Protein AF-A0A2J6TL09-F1 (afdb_monomer_lite)
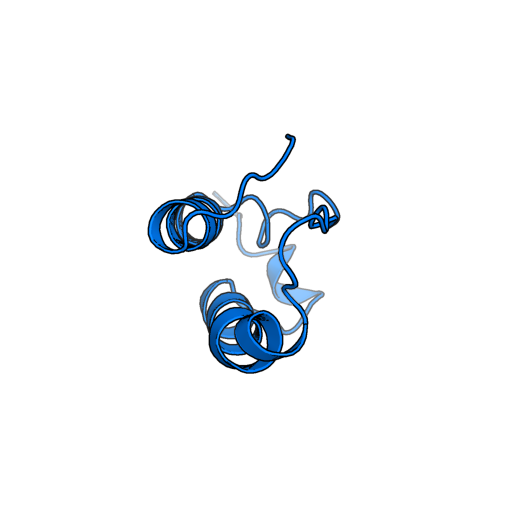
Structure (mmCIF, N/CA/C/O backbone):
data_AF-A0A2J6TL09-F1
#
_entry.id   AF-A0A2J6TL09-F1
#
loop_
_atom_site.group_PDB
_atom_site.id
_atom_site.type_symbol
_atom_site.label_atom_id
_atom_site.label_alt_id
_atom_site.label_comp_id
_atom_site.label_asym_id
_atom_site.label_entity_id
_atom_site.label_seq_id
_atom_site.pdbx_PDB_ins_code
_atom_site.Cartn_x
_atom_site.Cartn_y
_atom_site.Cartn_z
_atom_site.occupancy
_atom_site.B_iso_or_equiv
_atom_site.auth_seq_id
_atom_site.auth_comp_id
_atom_site.auth_asym_id
_atom_site.auth_atom_id
_atom_site.pdbx_PDB_model_num
ATOM 1 N N . MET A 1 1 ? -12.412 14.780 1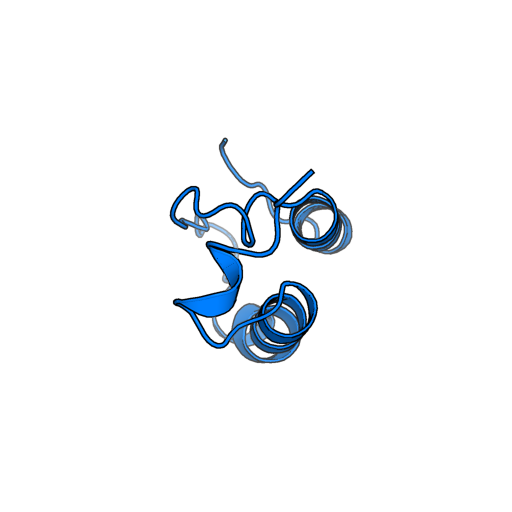7.660 1.00 46.97 1 MET A N 1
ATOM 2 C CA . MET A 1 1 ? -13.027 14.077 16.512 1.00 46.97 1 MET A CA 1
ATOM 3 C C . MET A 1 1 ? -12.956 15.004 15.303 1.00 46.97 1 MET A C 1
ATOM 5 O O . MET A 1 1 ? -13.969 15.520 14.877 1.00 46.97 1 MET A O 1
ATOM 9 N N . ASP A 1 2 ? -11.754 15.258 14.778 1.00 46.00 2 ASP A N 1
ATOM 10 C CA . ASP A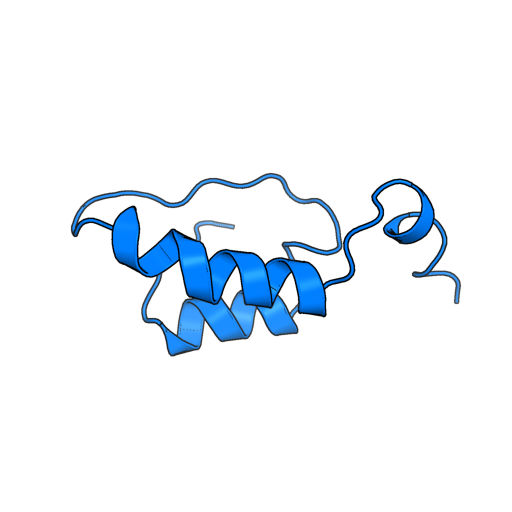 1 2 ? -11.593 16.070 13.560 1.00 46.00 2 ASP A CA 1
ATOM 11 C C . ASP A 1 2 ? -10.398 15.560 12.744 1.00 46.00 2 ASP A C 1
ATOM 13 O O . ASP A 1 2 ? -9.384 16.220 12.549 1.00 46.00 2 ASP A O 1
ATOM 17 N N . ARG A 1 3 ? -10.502 14.305 12.284 1.00 52.06 3 ARG A N 1
ATOM 18 C CA . ARG A 1 3 ? -9.530 13.700 11.349 1.00 52.06 3 ARG A CA 1
ATOM 19 C C . ARG A 1 3 ? -9.651 14.260 9.922 1.00 52.06 3 ARG A C 1
ATOM 21 O O . ARG A 1 3 ? -8.868 13.891 9.058 1.00 52.06 3 ARG A O 1
ATOM 28 N N . ASN A 1 4 ? -10.619 15.146 9.676 1.00 53.25 4 ASN A N 1
ATOM 29 C CA . ASN A 1 4 ? -10.946 15.667 8.348 1.00 53.25 4 ASN A CA 1
ATOM 30 C C . ASN A 1 4 ? -10.275 17.008 8.014 1.00 53.25 4 ASN A C 1
ATOM 32 O O . ASN A 1 4 ? -10.441 17.493 6.896 1.00 53.25 4 ASN A O 1
ATOM 36 N N . PHE A 1 5 ? -9.535 17.623 8.942 1.00 47.88 5 PHE A N 1
ATOM 37 C CA . PHE A 1 5 ? -8.942 18.940 8.688 1.00 47.88 5 PHE A CA 1
ATOM 38 C C . PHE A 1 5 ? -7.697 18.857 7.790 1.00 47.88 5 PHE A C 1
ATOM 40 O O . PHE A 1 5 ? -7.536 19.663 6.877 1.00 47.88 5 PHE A O 1
ATOM 47 N N . GLU A 1 6 ? -6.862 17.831 7.976 1.00 50.72 6 GLU A N 1
ATOM 48 C CA . GLU A 1 6 ? -5.631 17.648 7.189 1.00 50.72 6 GLU A CA 1
ATOM 49 C C . GLU A 1 6 ? -5.895 17.053 5.797 1.00 50.72 6 GLU A C 1
ATOM 51 O O . GLU A 1 6 ? -5.279 17.470 4.819 1.00 50.72 6 GLU A O 1
ATOM 56 N N . ALA A 1 7 ? -6.914 16.192 5.664 1.00 50.88 7 ALA A N 1
ATOM 57 C CA . ALA A 1 7 ? -7.392 15.687 4.371 1.00 50.88 7 ALA A CA 1
ATOM 58 C C . ALA A 1 7 ? -7.988 16.785 3.465 1.00 50.88 7 ALA A C 1
ATOM 60 O O . ALA A 1 7 ? -8.255 16.548 2.293 1.00 50.88 7 ALA A O 1
ATOM 61 N N . LYS A 1 8 ? -8.222 17.991 3.999 1.00 47.69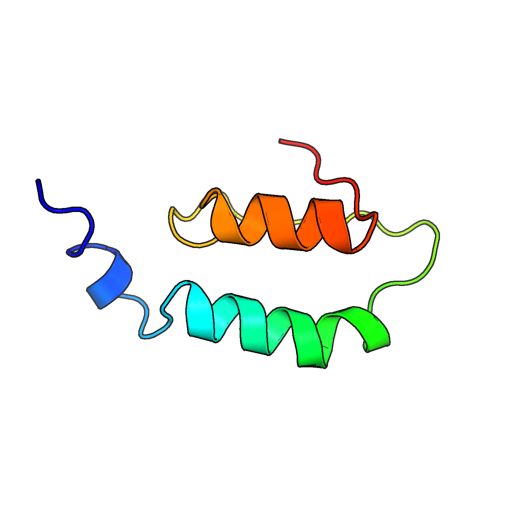 8 LYS A N 1
ATOM 62 C CA . LYS A 1 8 ? -8.753 19.137 3.250 1.00 47.69 8 LYS A CA 1
ATOM 63 C C . LYS A 1 8 ? -7.661 19.982 2.582 1.00 47.69 8 LYS A C 1
ATOM 65 O O . LYS A 1 8 ? -7.986 20.780 1.709 1.00 47.69 8 LYS A O 1
ATOM 70 N N . LYS A 1 9 ? -6.390 19.831 2.984 1.00 51.53 9 LYS A N 1
ATOM 71 C CA . LYS A 1 9 ? -5.245 20.558 2.396 1.00 51.53 9 LYS A CA 1
ATOM 72 C C . LYS A 1 9 ? -4.634 19.846 1.190 1.00 51.53 9 LYS A C 1
ATOM 74 O O . LYS A 1 9 ? -4.110 20.511 0.304 1.00 51.53 9 LYS A O 1
ATOM 79 N N . CYS A 1 10 ? -4.764 18.526 1.126 1.00 52.69 10 CYS A N 1
ATOM 80 C CA . CYS A 1 10 ? -4.414 17.725 -0.038 1.00 52.69 10 CYS A CA 1
ATOM 81 C C . CYS A 1 10 ? -5.715 17.143 -0.582 1.00 52.69 10 CYS A C 1
ATOM 83 O O . CYS A 1 10 ? -6.344 16.355 0.109 1.00 52.69 10 CYS A O 1
ATOM 85 N N . SER A 1 11 ? -6.138 17.497 -1.797 1.00 64.69 11 SER A N 1
ATOM 86 C CA . SER A 1 11 ? -7.393 17.035 -2.429 1.00 64.69 11 SER A CA 1
ATOM 87 C C . SER A 1 11 ? -7.507 15.510 -2.643 1.00 64.69 11 SER A C 1
ATOM 89 O O . SER A 1 11 ? -8.373 15.047 -3.383 1.00 64.69 11 SER A O 1
ATOM 91 N N . TYR A 1 12 ? -6.635 14.719 -2.020 1.00 68.38 12 TYR A N 1
ATOM 92 C CA . TYR A 1 12 ? -6.574 13.274 -2.098 1.00 68.38 12 TYR A CA 1
ATOM 93 C C . TYR A 1 12 ? -7.155 12.650 -0.827 1.00 68.38 12 TYR A C 1
ATOM 95 O O . TYR A 1 12 ? -6.618 12.752 0.272 1.00 68.38 12 TYR A O 1
ATOM 103 N N . SER A 1 13 ? -8.265 11.945 -1.000 1.00 84.44 13 SER A N 1
ATOM 104 C CA . SER A 1 13 ? -8.765 10.975 -0.028 1.00 84.44 13 SER A CA 1
ATOM 105 C C . SER A 1 13 ? -7.906 9.701 -0.009 1.00 84.44 13 SER A C 1
ATOM 107 O O . SER A 1 13 ? -7.249 9.365 -0.997 1.00 84.44 13 SER A O 1
ATOM 109 N N . ILE A 1 14 ? -8.014 8.913 1.065 1.00 85.88 14 ILE A N 1
ATOM 110 C CA . ILE A 1 14 ? -7.425 7.562 1.153 1.00 85.88 14 ILE A CA 1
ATOM 111 C C . ILE A 1 14 ? -7.829 6.695 -0.055 1.00 85.88 14 ILE A C 1
ATOM 113 O O . ILE A 1 14 ? -7.009 5.989 -0.628 1.00 85.88 14 ILE A O 1
ATOM 117 N N . ASN A 1 15 ? -9.092 6.776 -0.488 1.00 85.88 15 ASN A N 1
ATOM 118 C CA . ASN A 1 15 ? -9.581 5.988 -1.623 1.00 85.88 15 ASN A CA 1
ATOM 119 C C . ASN A 1 15 ? -8.972 6.433 -2.955 1.00 85.88 15 ASN A C 1
ATOM 121 O O . ASN A 1 15 ? -8.711 5.599 -3.813 1.00 85.88 15 ASN A O 1
ATOM 125 N N . SER A 1 16 ? -8.770 7.738 -3.151 1.00 85.69 16 SER A N 1
ATOM 126 C CA . SER A 1 16 ? -8.081 8.228 -4.349 1.00 85.69 16 SER A CA 1
ATOM 127 C C . SER A 1 16 ? -6.606 7.852 -4.342 1.00 85.69 16 SER A C 1
ATOM 129 O O . SER A 1 16 ? -6.078 7.570 -5.406 1.00 85.69 16 SER A O 1
ATOM 131 N N . TYR A 1 17 ? -5.966 7.784 -3.172 1.00 87.00 17 TYR A N 1
ATOM 132 C CA . TYR A 1 17 ? -4.589 7.312 -3.064 1.00 87.00 17 TYR A CA 1
ATOM 133 C C . TYR A 1 17 ? -4.458 5.828 -3.435 1.00 87.00 17 TYR A C 1
ATOM 135 O O . TYR A 1 17 ? -3.638 5.484 -4.276 1.00 87.00 17 TYR A O 1
ATOM 143 N N . ILE A 1 18 ? -5.342 4.965 -2.921 1.00 88.62 18 ILE A N 1
ATOM 144 C CA . ILE A 1 18 ? -5.373 3.540 -3.300 1.00 88.62 18 ILE A CA 1
ATOM 145 C C . ILE A 1 18 ? -5.573 3.364 -4.810 1.00 88.62 18 ILE A C 1
ATOM 147 O O . ILE A 1 18 ? -4.853 2.597 -5.430 1.00 88.62 18 ILE A O 1
ATOM 151 N N . LYS A 1 19 ? -6.475 4.136 -5.433 1.00 89.44 19 LYS A N 1
ATOM 152 C CA . LYS A 1 19 ? -6.655 4.096 -6.896 1.00 89.44 19 LYS A CA 1
ATOM 153 C C . LYS A 1 19 ? -5.384 4.458 -7.664 1.00 89.44 19 LYS A C 1
ATOM 155 O O . LYS A 1 19 ? -5.163 3.943 -8.752 1.00 89.44 19 LYS A O 1
ATOM 160 N N . VAL A 1 20 ? -4.586 5.382 -7.133 1.00 87.44 20 VAL A N 1
ATOM 161 C CA . VAL A 1 20 ? -3.297 5.744 -7.730 1.00 87.44 20 VAL A CA 1
ATOM 162 C C . VAL A 1 20 ? -2.312 4.586 -7.583 1.00 87.44 20 VAL A C 1
ATOM 164 O O . VAL A 1 20 ? -1.658 4.245 -8.564 1.00 87.44 20 VAL A O 1
ATOM 167 N N . LEU A 1 21 ? -2.252 3.947 -6.410 1.00 87.69 21 LEU A N 1
ATOM 168 C CA . LEU A 1 21 ? -1.442 2.746 -6.197 1.00 87.69 21 LEU A CA 1
ATOM 169 C C . LEU A 1 21 ? -1.839 1.621 -7.164 1.00 87.69 21 LEU A C 1
ATOM 171 O O . LEU A 1 21 ? -0.976 1.111 -7.865 1.00 87.69 21 LEU A O 1
ATOM 175 N N . ASP A 1 22 ? -3.130 1.322 -7.317 1.00 88.56 22 ASP A N 1
ATOM 176 C CA . ASP A 1 22 ? -3.615 0.287 -8.247 1.00 88.56 22 ASP A CA 1
ATOM 177 C C . ASP A 1 22 ? -3.151 0.511 -9.699 1.00 88.56 22 ASP A C 1
ATOM 179 O O . ASP A 1 22 ? -2.893 -0.443 -10.430 1.00 88.56 22 ASP A O 1
ATOM 183 N N . ILE A 1 23 ? -3.060 1.772 -10.135 1.00 87.00 23 ILE A N 1
ATOM 184 C CA . ILE A 1 23 ? -2.695 2.124 -11.515 1.00 87.00 23 ILE A CA 1
ATOM 185 C C . ILE A 1 23 ? -1.180 2.148 -11.704 1.00 87.00 23 ILE A C 1
ATOM 187 O O . ILE A 1 23 ? -0.669 1.687 -12.722 1.00 87.00 23 ILE A O 1
ATOM 191 N N . ILE A 1 24 ? -0.466 2.759 -10.761 1.00 83.62 24 ILE A N 1
ATOM 192 C CA . ILE A 1 24 ? 0.949 3.088 -10.923 1.00 83.62 24 ILE A CA 1
ATOM 193 C C . ILE A 1 24 ? 1.814 1.928 -10.447 1.00 83.62 24 ILE A C 1
ATOM 195 O O . ILE A 1 24 ? 2.751 1.535 -11.133 1.00 83.62 24 ILE A O 1
ATOM 199 N N . PHE A 1 25 ? 1.497 1.356 -9.292 1.00 82.25 25 PHE A N 1
ATOM 200 C CA . PHE A 1 25 ? 2.386 0.438 -8.595 1.00 82.25 25 PHE A CA 1
ATOM 201 C C . PHE A 1 25 ? 2.812 -0.783 -9.432 1.00 82.25 25 PHE A C 1
ATOM 203 O O . PHE A 1 25 ? 4.013 -1.043 -9.482 1.00 82.25 25 PHE A O 1
ATOM 210 N N . PRO A 1 26 ? 1.925 -1.456 -10.198 1.00 79.94 26 PRO A N 1
ATOM 211 C CA . PRO A 1 26 ? 2.324 -2.592 -11.037 1.00 79.94 26 PRO A CA 1
ATOM 212 C C . PRO A 1 26 ? 3.358 -2.258 -12.124 1.00 79.94 26 PRO A C 1
ATOM 214 O O . PRO A 1 26 ? 4.040 -3.151 -12.614 1.00 79.94 26 PRO A O 1
ATOM 217 N N . GLY A 1 27 ? 3.462 -0.989 -12.536 1.00 76.75 27 GLY A N 1
ATOM 218 C CA . GLY A 1 27 ? 4.412 -0.547 -13.562 1.00 76.75 27 GLY A CA 1
ATOM 219 C C . GLY A 1 27 ? 5.777 -0.115 -13.022 1.00 76.75 27 GLY A C 1
ATOM 220 O O . GLY A 1 27 ? 6.721 -0.005 -13.800 1.00 76.75 27 GLY A O 1
ATOM 221 N N . TYR A 1 28 ? 5.882 0.149 -11.717 1.00 73.19 28 TYR A N 1
ATOM 222 C CA . TYR A 1 28 ? 7.100 0.672 -11.084 1.00 73.19 28 TYR A CA 1
ATOM 223 C C . TYR A 1 28 ? 7.676 -0.253 -10.014 1.00 73.19 28 TYR A C 1
ATOM 225 O O . TYR A 1 28 ? 8.840 -0.092 -9.649 1.00 73.19 28 TYR A O 1
ATOM 233 N N . TYR A 1 29 ? 6.890 -1.203 -9.508 1.00 71.88 29 TYR A N 1
ATOM 234 C CA . TYR A 1 29 ? 7.382 -2.197 -8.572 1.00 71.88 29 TYR A CA 1
ATOM 235 C C . TYR A 1 29 ? 8.129 -3.287 -9.331 1.00 71.88 29 TYR A C 1
ATOM 237 O O . TYR A 1 29 ? 7.552 -4.044 -10.107 1.00 71.88 29 TYR A O 1
ATOM 245 N N . ILE A 1 30 ? 9.439 -3.303 -9.130 1.00 73.50 30 ILE A N 1
ATOM 246 C CA . ILE A 1 30 ? 10.351 -4.322 -9.630 1.00 73.50 30 ILE A CA 1
ATOM 247 C C . ILE A 1 30 ? 10.834 -5.067 -8.392 1.00 73.50 30 ILE A C 1
ATOM 249 O O . ILE A 1 30 ? 11.126 -4.426 -7.377 1.00 73.50 30 ILE A O 1
ATOM 253 N N . ASP A 1 31 ? 10.909 -6.394 -8.480 1.00 67.44 31 ASP A N 1
ATOM 254 C CA . ASP A 1 31 ? 11.515 -7.218 -7.436 1.00 67.44 31 ASP A CA 1
ATOM 255 C C . ASP A 1 31 ? 12.891 -6.624 -7.058 1.00 67.44 31 ASP A C 1
ATOM 257 O O . ASP A 1 31 ? 13.656 -6.218 -7.934 1.00 67.44 31 ASP A O 1
ATOM 261 N N . ASP A 1 32 ? 13.160 -6.512 -5.753 1.00 73.31 32 ASP A N 1
ATOM 262 C CA . ASP A 1 32 ? 14.319 -5.844 -5.122 1.00 73.31 32 ASP A CA 1
ATOM 263 C C . ASP A 1 32 ? 14.257 -4.309 -4.941 1.00 73.31 32 ASP A C 1
ATOM 265 O O . ASP A 1 32 ? 15.244 -3.696 -4.516 1.00 73.31 32 ASP A O 1
ATOM 269 N N . LEU A 1 33 ? 13.113 -3.656 -5.184 1.00 72.62 33 LEU A N 1
ATOM 270 C CA . LEU A 1 33 ? 12.921 -2.238 -4.842 1.00 72.62 33 LEU A CA 1
ATOM 271 C C . LEU A 1 33 ? 12.209 -2.031 -3.498 1.00 72.62 33 LEU A C 1
ATOM 273 O O . LEU A 1 33 ? 11.177 -2.634 -3.208 1.00 72.62 33 LEU A O 1
ATOM 277 N N . TYR A 1 34 ? 12.725 -1.084 -2.708 1.00 75.56 34 TYR A N 1
ATOM 278 C CA . TYR A 1 34 ? 12.073 -0.613 -1.486 1.00 75.56 34 TYR A CA 1
ATOM 279 C C . TYR A 1 34 ? 11.106 0.523 -1.800 1.00 75.56 34 TYR A C 1
ATOM 281 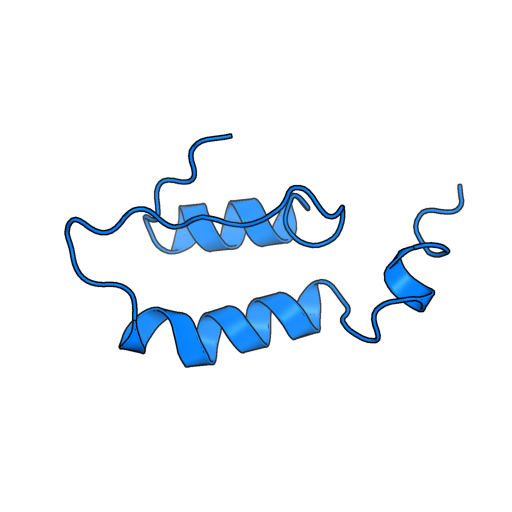O O . TYR A 1 34 ? 11.488 1.546 -2.377 1.00 75.56 34 TYR A O 1
ATOM 289 N N . PHE A 1 35 ? 9.855 0.364 -1.379 1.00 78.94 35 PHE A N 1
ATOM 290 C CA . PHE A 1 35 ? 8.877 1.436 -1.449 1.00 78.94 35 PHE A CA 1
ATOM 291 C C . PHE A 1 35 ? 9.094 2.433 -0.303 1.00 78.94 35 PHE A C 1
ATOM 293 O O . PHE A 1 35 ? 9.137 2.047 0.863 1.00 78.94 35 PHE A O 1
ATOM 300 N N . ILE A 1 36 ? 9.217 3.722 -0.634 1.00 80.69 36 ILE A N 1
ATOM 301 C CA . ILE A 1 36 ? 9.414 4.807 0.335 1.00 80.69 36 ILE A CA 1
ATOM 302 C C . ILE A 1 36 ? 8.291 5.830 0.164 1.00 80.69 36 ILE A C 1
ATOM 304 O O . ILE A 1 36 ? 8.015 6.283 -0.948 1.00 80.69 36 ILE A O 1
ATOM 308 N N . GLN A 1 37 ? 7.681 6.234 1.275 1.00 79.38 37 GLN A N 1
ATOM 309 C CA . GLN A 1 37 ? 6.672 7.290 1.337 1.00 79.38 37 GLN A CA 1
ATOM 310 C C . GLN A 1 37 ? 6.827 8.103 2.626 1.00 79.38 37 GLN A C 1
ATOM 312 O O . GLN A 1 37 ? 7.498 7.673 3.561 1.00 79.38 37 GLN A O 1
ATOM 317 N N . ASP A 1 38 ? 6.208 9.281 2.680 1.00 82.25 38 ASP A N 1
ATOM 318 C CA . ASP A 1 38 ? 6.118 10.037 3.928 1.00 82.25 38 ASP A CA 1
ATOM 319 C C . ASP A 1 38 ? 5.023 9.473 4.862 1.00 82.25 38 ASP A C 1
ATOM 321 O O . ASP A 1 38 ? 4.167 8.681 4.462 1.00 82.25 38 ASP A O 1
ATOM 325 N N . ASN A 1 39 ? 5.030 9.920 6.120 1.00 82.31 39 ASN A N 1
ATOM 326 C CA . ASN A 1 39 ? 4.081 9.479 7.146 1.00 82.31 39 ASN A CA 1
ATOM 327 C C . ASN A 1 39 ? 2.791 10.320 7.196 1.00 82.31 39 ASN A C 1
ATOM 329 O O . ASN A 1 39 ? 2.166 10.440 8.255 1.00 82.31 39 ASN A O 1
ATOM 333 N N . THR A 1 40 ? 2.370 10.926 6.078 1.00 82.62 40 THR A N 1
ATOM 334 C CA . THR A 1 40 ? 1.103 11.671 6.025 1.00 82.62 40 THR A CA 1
ATOM 335 C C . THR A 1 40 ? -0.052 10.750 6.447 1.00 82.62 40 THR A C 1
ATOM 337 O O . THR A 1 40 ? -0.134 9.614 5.970 1.00 82.62 40 THR A O 1
ATOM 340 N N . PRO A 1 41 ? -1.004 11.214 7.286 1.00 82.44 41 PRO A N 1
ATOM 341 C CA . PRO A 1 41 ? -2.049 10.366 7.870 1.00 82.44 41 PRO A CA 1
ATOM 342 C C . PRO A 1 41 ? -2.856 9.513 6.883 1.00 82.44 41 PRO A C 1
ATOM 344 O O . PRO A 1 41 ? -3.385 8.468 7.259 1.00 82.44 41 PRO A O 1
ATOM 347 N N . ILE A 1 42 ? -2.980 9.953 5.627 1.00 84.06 42 ILE A N 1
ATOM 348 C CA . ILE A 1 42 ? -3.688 9.203 4.585 1.00 84.06 42 ILE A CA 1
ATOM 349 C C . ILE A 1 42 ? -2.894 7.995 4.065 1.00 84.06 42 ILE A C 1
ATOM 351 O O . ILE A 1 42 ? -3.523 7.013 3.684 1.00 84.06 42 ILE A O 1
ATOM 355 N N . TYR A 1 43 ? -1.560 8.041 4.081 1.00 83.00 43 TYR A N 1
ATOM 356 C CA . TYR A 1 43 ? -0.673 6.993 3.560 1.00 83.00 43 TYR A CA 1
ATOM 357 C C . TYR A 1 43 ? -0.380 5.907 4.598 1.00 83.00 43 TYR A C 1
ATOM 359 O O . TYR A 1 43 ? -0.243 4.738 4.259 1.00 83.00 43 TYR A O 1
ATOM 367 N N . ILE A 1 44 ? -0.376 6.270 5.881 1.00 84.06 44 ILE A N 1
ATOM 368 C CA . ILE A 1 44 ? -0.227 5.317 6.994 1.00 84.06 44 ILE A CA 1
ATOM 369 C C . ILE A 1 44 ? -1.569 4.766 7.495 1.00 84.06 44 ILE A C 1
ATOM 371 O O . ILE A 1 44 ? -1.621 4.026 8.478 1.00 84.06 44 ILE A O 1
ATOM 375 N N . ALA A 1 45 ? -2.680 5.144 6.856 1.00 87.06 45 ALA A N 1
ATOM 376 C CA . ALA A 1 45 ? -4.000 4.663 7.231 1.00 87.06 45 ALA A CA 1
ATOM 377 C C . ALA A 1 45 ? -4.070 3.133 7.103 1.00 87.06 45 ALA A C 1
ATOM 379 O O . ALA A 1 45 ? -3.613 2.572 6.110 1.00 87.06 45 ALA A O 1
ATOM 380 N N . ASN A 1 46 ? -4.741 2.457 8.043 1.00 86.75 46 ASN A N 1
ATOM 381 C CA . ASN A 1 46 ? -4.876 0.989 8.043 1.00 86.75 46 ASN A CA 1
ATOM 382 C C . ASN A 1 46 ? -5.352 0.419 6.699 1.00 86.75 46 ASN A C 1
ATOM 384 O O . ASN A 1 46 ? -4.967 -0.676 6.313 1.00 86.75 46 ASN A O 1
ATOM 388 N N . LYS A 1 47 ? -6.193 1.168 5.975 1.00 86.56 47 LYS A N 1
ATOM 389 C CA . LYS A 1 47 ? -6.690 0.760 4.660 1.00 86.56 47 LYS A CA 1
ATOM 390 C C . LYS A 1 47 ? -5.586 0.705 3.596 1.00 86.56 47 LYS A C 1
ATOM 392 O O . LY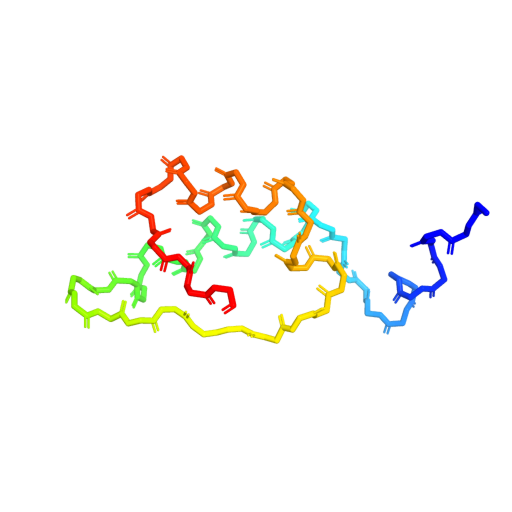S A 1 47 ? -5.649 -0.139 2.715 1.00 86.56 47 LYS A O 1
ATOM 397 N N . VAL A 1 48 ? -4.608 1.601 3.679 1.00 87.06 48 VAL A N 1
ATOM 398 C CA . VAL A 1 48 ? -3.439 1.628 2.795 1.00 87.06 48 VAL A CA 1
ATOM 399 C C . VAL A 1 48 ? -2.439 0.550 3.201 1.00 87.06 48 VAL A C 1
ATOM 401 O O . VAL A 1 48 ? -1.994 -0.194 2.340 1.00 87.06 48 VAL A O 1
ATOM 404 N N . LYS A 1 49 ? -2.163 0.388 4.504 1.00 87.00 49 LYS A N 1
ATOM 405 C CA . LYS A 1 49 ? -1.317 -0.713 5.005 1.00 87.00 49 LYS A CA 1
ATOM 406 C C . LYS A 1 49 ? -1.828 -2.076 4.539 1.00 87.00 49 LYS A C 1
ATOM 408 O O . LYS A 1 49 ? -1.079 -2.851 3.963 1.00 87.00 49 LYS A O 1
ATOM 413 N N . LYS A 1 50 ? -3.139 -2.302 4.667 1.00 89.44 50 LYS A N 1
ATOM 414 C CA . LYS A 1 50 ? -3.786 -3.513 4.159 1.00 89.44 50 LYS A CA 1
ATOM 415 C C . LYS A 1 50 ? -3.606 -3.699 2.647 1.00 89.44 50 LYS A C 1
ATOM 417 O O . LYS A 1 50 ? -3.444 -4.822 2.197 1.00 89.44 50 LYS A O 1
ATOM 422 N N . TRP A 1 51 ? -3.642 -2.618 1.866 1.00 91.06 51 TRP A N 1
ATOM 423 C CA . TRP A 1 51 ? -3.398 -2.704 0.426 1.00 91.06 51 TRP A CA 1
ATOM 424 C C . TRP A 1 51 ? -1.968 -3.180 0.130 1.00 91.06 51 TRP A C 1
ATOM 426 O O . TRP A 1 51 ? -1.796 -4.037 -0.730 1.00 91.06 51 TRP A O 1
ATOM 436 N N . PHE A 1 52 ? -0.962 -2.689 0.863 1.00 87.75 52 PHE A N 1
ATOM 437 C CA . PHE A 1 52 ? 0.420 -3.163 0.724 1.00 87.75 52 PHE A CA 1
ATOM 438 C C . PHE A 1 52 ? 0.563 -4.641 1.117 1.00 87.75 52 PHE A C 1
ATOM 440 O O . PHE A 1 52 ? 1.124 -5.416 0.346 1.00 87.75 52 PHE A O 1
ATOM 447 N N . GLU A 1 53 ? -0.029 -5.050 2.244 1.00 88.00 53 GLU A N 1
ATOM 448 C CA . GLU A 1 53 ? -0.059 -6.452 2.693 1.00 88.00 53 GLU A CA 1
ATOM 449 C C . GLU A 1 53 ? -0.723 -7.380 1.661 1.00 88.00 53 GLU A C 1
ATOM 451 O O . GLU A 1 53 ? -0.166 -8.418 1.309 1.00 88.00 53 GLU A O 1
ATOM 456 N N . ASP A 1 54 ? -1.894 -6.995 1.139 1.00 89.94 54 ASP A N 1
ATOM 457 C CA . ASP A 1 54 ? -2.650 -7.783 0.156 1.00 89.94 54 ASP A CA 1
ATOM 458 C C . ASP A 1 54 ? -1.888 -7.925 -1.184 1.00 89.94 54 ASP A C 1
ATOM 460 O O . ASP A 1 54 ? -2.148 -8.862 -1.939 1.00 89.94 54 ASP A O 1
ATOM 464 N N . ASN A 1 55 ? -0.936 -7.028 -1.468 1.00 85.94 55 ASN A N 1
ATOM 465 C CA . ASN A 1 55 ? -0.070 -7.062 -2.652 1.00 85.94 55 ASN A CA 1
ATOM 466 C C . ASN A 1 55 ? 1.343 -7.610 -2.364 1.00 85.94 55 ASN A C 1
ATOM 468 O O . ASN A 1 55 ? 2.180 -7.612 -3.264 1.00 85.94 55 ASN A O 1
ATOM 472 N N . GLY A 1 56 ? 1.618 -8.089 -1.144 1.00 84.25 56 GLY A N 1
ATOM 473 C CA . GLY A 1 56 ? 2.913 -8.676 -0.776 1.00 84.25 56 GLY A CA 1
ATOM 474 C C . GLY A 1 56 ? 4.072 -7.676 -0.734 1.00 84.25 56 GLY A C 1
ATOM 475 O O . GLY A 1 56 ? 5.214 -8.061 -0.963 1.00 84.25 56 GLY A O 1
ATOM 476 N N . ILE A 1 57 ? 3.783 -6.399 -0.479 1.00 81.38 57 ILE A N 1
ATOM 477 C CA . ILE A 1 57 ? 4.774 -5.322 -0.463 1.00 81.38 57 ILE A CA 1
ATOM 478 C C . ILE A 1 57 ? 5.186 -5.051 0.979 1.00 81.38 57 ILE A C 1
ATOM 480 O O . ILE A 1 57 ? 4.375 -4.595 1.788 1.00 81.38 57 ILE A O 1
ATOM 484 N N . ASP A 1 58 ? 6.466 -5.257 1.276 1.00 74.81 58 ASP A N 1
ATOM 485 C CA . ASP A 1 58 ? 7.031 -4.888 2.568 1.00 74.81 58 ASP A CA 1
ATOM 486 C C . ASP A 1 58 ? 7.200 -3.368 2.664 1.00 74.81 58 ASP A C 1
ATOM 488 O O . ASP A 1 58 ? 7.961 -2.742 1.922 1.00 74.81 58 ASP A O 1
ATOM 492 N N . THR A 1 59 ? 6.497 -2.764 3.619 1.00 69.00 59 THR A N 1
ATOM 493 C CA . THR A 1 59 ? 6.715 -1.375 4.024 1.00 69.00 59 THR A CA 1
ATOM 494 C C . THR A 1 59 ? 7.524 -1.365 5.313 1.00 69.00 59 THR A C 1
ATOM 496 O O . THR A 1 59 ? 7.060 -1.878 6.331 1.00 69.00 59 THR A O 1
ATOM 499 N N . SER A 1 60 ? 8.717 -0.772 5.302 1.00 63.19 60 SER A N 1
ATOM 500 C CA . SER A 1 60 ? 9.425 -0.459 6.544 1.00 63.19 60 SER A CA 1
ATOM 501 C C . SER A 1 60 ? 8.754 0.752 7.201 1.00 63.19 60 SER A C 1
ATOM 503 O O . SER A 1 60 ? 8.746 1.826 6.597 1.00 63.19 60 SER A O 1
ATOM 505 N N . ASP A 1 61 ? 8.163 0.559 8.383 1.00 52.81 61 ASP A N 1
ATOM 506 C CA . ASP A 1 61 ? 7.605 1.636 9.224 1.00 52.81 61 ASP A CA 1
ATOM 507 C C . ASP A 1 61 ? 8.688 2.625 9.711 1.00 52.81 61 ASP A C 1
ATOM 509 O O . ASP A 1 61 ? 9.829 2.182 9.993 1.00 52.81 61 ASP A O 1
#

Radius of gyration: 12.36 Å; chains: 1; bounding box: 27×29×30 Å

Foldseek 3Di:
DCPPPLCVVPVDALVNVVVVCVPPVVVPDDPPDADDDDVRVSCPPPVNVVSCVVVVHDHDD

InterPro domains:
  IPR036397 Ribonuclease H superfamily [G3DSA:3.30.420.10] (2-61)

Organism: NCBI:txid1095630

Sequence (61 aa):
MDRNFEAKKCSYSINSYIKVLDIIFPGYYIDDLYFIQDNTPIYIANKVKKWFEDNGIDTSD

pLDDT: mean 75.94, std 13.69, range [46.0, 91.06]

Secondary structure (DSSP, 8-state):
--TTTGGGTSS--HHHHHHHHHHHHHHH--TTPPP-----TTTSSHHHHHHHHHTTPPP--